Protein AF-A0A535PWT9-F1 (afdb_monomer)

Foldseek 3Di:
DDPPPDDCVQVVVQVVLVVQVWGWDWDPDVHTDIDIDGDDDPPPDD

pLDDT: mean 86.6, std 14.2, range [54.16, 97.56]

Solvent-accessible surface area (backbone atoms only — not comparable to full-atom values): 3099 Å² total; per-residue (Å²): 140,83,82,75,80,77,68,63,64,65,60,50,51,40,52,52,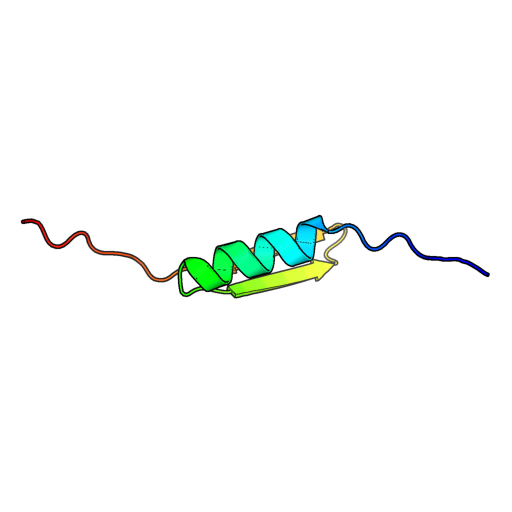30,43,75,59,69,24,44,63,49,77,48,81,74,100,47,88,46,76,48,75,52,65,66,83,78,76,76,76,84,124

Structure (mmCIF, N/CA/C/O backbone):
data_AF-A0A535PWT9-F1
#
_entry.id   AF-A0A535PWT9-F1
#
loop_
_atom_site.group_PDB
_atom_site.id
_atom_site.type_symbol
_atom_site.label_atom_id
_atom_site.label_alt_id
_atom_site.label_comp_id
_atom_site.label_asym_id
_atom_site.label_entity_id
_atom_site.label_seq_id
_atom_site.pdbx_PDB_ins_code
_atom_site.Cartn_x
_atom_site.Cartn_y
_atom_site.Cartn_z
_atom_site.occupancy
_atom_site.B_iso_or_equiv
_atom_site.auth_seq_id
_atom_site.auth_comp_id
_atom_site.auth_asym_id
_atom_site.auth_atom_id
_atom_site.pdbx_PDB_model_num
ATOM 1 N N . PRO A 1 1 ? 17.923 -18.660 -21.405 1.00 57.19 1 PRO A N 1
ATOM 2 C CA . PRO A 1 1 ? 17.212 -19.020 -20.159 1.00 57.19 1 PRO A CA 1
ATOM 3 C C . PRO A 1 1 ? 17.421 -17.934 -19.092 1.00 57.19 1 PRO A C 1
ATOM 5 O O . PRO A 1 1 ? 18.386 -17.989 -18.339 1.00 57.19 1 PRO A O 1
ATOM 8 N N . ASP A 1 2 ? 16.526 -16.944 -19.044 1.00 54.84 2 ASP A N 1
ATOM 9 C CA . ASP A 1 2 ? 16.586 -15.852 -18.066 1.00 54.84 2 ASP A CA 1
ATOM 10 C C . ASP A 1 2 ? 15.558 -16.072 -16.962 1.00 54.84 2 ASP A C 1
ATOM 12 O O . ASP A 1 2 ? 14.379 -15.725 -17.070 1.00 54.84 2 ASP A O 1
ATOM 16 N N . ARG A 1 3 ? 16.009 -16.660 -15.854 1.00 60.12 3 ARG A N 1
ATOM 17 C CA . ARG A 1 3 ? 15.221 -16.720 -14.623 1.00 60.12 3 ARG A CA 1
ATOM 18 C C . ARG A 1 3 ? 15.183 -15.312 -14.028 1.00 60.12 3 ARG A C 1
ATOM 20 O O . ARG A 1 3 ? 15.965 -14.994 -13.136 1.00 60.12 3 ARG A O 1
ATOM 27 N N . LYS A 1 4 ? 14.268 -14.468 -14.526 1.00 66.19 4 LYS A N 1
ATOM 28 C CA . LYS A 1 4 ? 13.901 -13.181 -13.912 1.00 66.19 4 LYS A CA 1
ATOM 29 C C . LYS A 1 4 ? 13.704 -13.426 -12.416 1.00 66.19 4 LYS A C 1
ATOM 31 O O . LYS A 1 4 ? 12.756 -14.105 -12.011 1.00 66.19 4 LYS A O 1
ATOM 36 N N . ARG A 1 5 ? 14.626 -12.928 -11.587 1.00 63.91 5 ARG A N 1
ATOM 37 C CA . ARG A 1 5 ? 14.484 -12.976 -10.130 1.00 63.91 5 ARG A CA 1
ATOM 38 C C . ARG A 1 5 ? 13.268 -12.124 -9.785 1.00 63.91 5 ARG A C 1
ATOM 40 O O . ARG A 1 5 ? 13.325 -10.901 -9.828 1.00 63.91 5 ARG A O 1
ATOM 47 N N . ARG A 1 6 ? 12.138 -12.772 -9.504 1.00 74.56 6 ARG A N 1
ATOM 48 C CA . ARG A 1 6 ? 10.963 -12.099 -8.952 1.00 74.56 6 ARG A CA 1
ATOM 49 C C . ARG A 1 6 ? 11.306 -11.734 -7.514 1.00 74.56 6 ARG A C 1
ATOM 51 O O . ARG A 1 6 ? 11.467 -12.622 -6.682 1.00 74.56 6 ARG A O 1
ATOM 58 N N . GLY A 1 7 ? 11.492 -10.445 -7.247 1.00 81.00 7 GLY A N 1
ATOM 59 C CA . GLY A 1 7 ? 11.666 -9.954 -5.886 1.00 81.00 7 GLY A CA 1
ATOM 60 C C . GLY A 1 7 ? 10.399 -10.218 -5.074 1.00 81.00 7 GLY A C 1
ATOM 61 O O . GLY A 1 7 ? 9.292 -9.966 -5.546 1.00 81.00 7 GLY A O 1
ATOM 62 N N . PHE A 1 8 ? 10.551 -10.712 -3.847 1.00 88.75 8 PHE A N 1
ATOM 63 C CA . PHE A 1 8 ? 9.419 -10.976 -2.952 1.00 88.75 8 PHE A CA 1
ATOM 64 C C . PHE A 1 8 ? 8.761 -9.698 -2.409 1.00 88.75 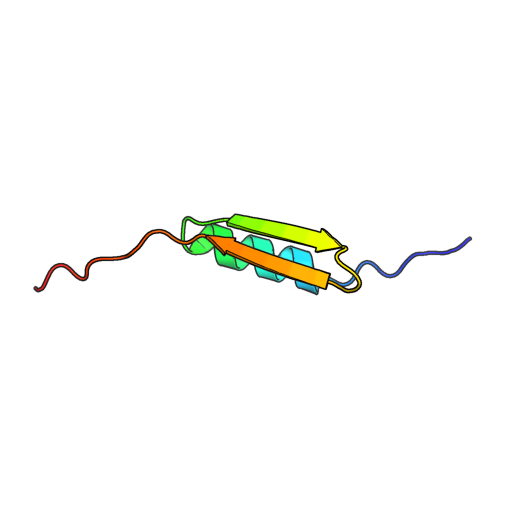8 PHE A C 1
ATOM 66 O O . PHE A 1 8 ? 7.663 -9.767 -1.863 1.00 88.75 8 PHE A O 1
ATOM 73 N N . GLY A 1 9 ? 9.393 -8.532 -2.587 1.00 90.56 9 GLY A N 1
ATOM 74 C CA . GLY A 1 9 ? 8.945 -7.258 -2.021 1.00 90.56 9 GLY A CA 1
ATOM 75 C C . GLY A 1 9 ? 7.485 -6.924 -2.331 1.00 90.56 9 GLY A C 1
ATOM 76 O O . GLY A 1 9 ? 6.714 -6.674 -1.412 1.00 90.56 9 GLY A O 1
ATOM 77 N N . LEU A 1 10 ? 7.058 -7.010 -3.596 1.00 90.81 10 LEU A N 1
ATOM 78 C CA . LEU A 1 10 ? 5.672 -6.685 -3.958 1.00 90.81 10 LEU A CA 1
ATOM 79 C C . LEU A 1 10 ? 4.660 -7.690 -3.385 1.00 90.81 10 LEU A C 1
ATOM 81 O O . LEU A 1 10 ? 3.569 -7.304 -2.968 1.00 90.81 10 LEU A O 1
ATOM 85 N N . ALA A 1 11 ? 5.026 -8.972 -3.321 1.00 92.19 11 ALA A N 1
ATOM 86 C CA . ALA A 1 11 ? 4.173 -9.987 -2.710 1.00 92.19 11 ALA A CA 1
ATOM 87 C C . ALA A 1 11 ? 3.973 -9.711 -1.211 1.00 92.19 11 ALA A C 1
ATOM 89 O O . ALA A 1 11 ? 2.850 -9.795 -0.713 1.00 92.19 11 ALA A O 1
ATOM 90 N N . LEU A 1 12 ? 5.040 -9.311 -0.513 1.00 95.19 12 LEU A N 1
ATOM 91 C CA . LEU A 1 12 ? 4.988 -8.941 0.900 1.00 95.19 12 LEU A CA 1
ATOM 92 C C . LEU A 1 12 ? 4.151 -7.679 1.130 1.00 95.19 12 LEU A C 1
ATOM 94 O O . LEU A 1 12 ? 3.273 -7.695 1.990 1.00 95.19 12 LEU A O 1
ATOM 98 N N . VAL A 1 13 ? 4.353 -6.624 0.334 1.00 95.00 13 VAL A N 1
ATOM 99 C CA . VAL A 1 13 ? 3.555 -5.388 0.429 1.00 95.00 13 VAL A CA 1
ATOM 100 C C . VAL A 1 13 ? 2.070 -5.689 0.238 1.00 95.00 13 VAL A C 1
ATOM 102 O O . VAL A 1 13 ? 1.243 -5.250 1.037 1.00 95.00 13 VAL A O 1
ATOM 105 N N . ARG A 1 14 ? 1.720 -6.504 -0.766 1.00 95.31 14 ARG A N 1
ATOM 106 C CA . ARG A 1 14 ? 0.327 -6.896 -1.002 1.00 95.31 14 ARG A CA 1
ATOM 107 C C . ARG A 1 14 ? -0.251 -7.718 0.142 1.00 95.31 14 ARG A C 1
ATOM 109 O O . ARG A 1 14 ? -1.395 -7.497 0.533 1.00 95.31 14 ARG A O 1
ATOM 116 N N . GLN A 1 15 ? 0.526 -8.648 0.693 1.00 96.88 15 GLN A N 1
ATOM 117 C CA . GLN A 1 15 ? 0.106 -9.429 1.852 1.00 96.88 15 GLN A CA 1
ATOM 118 C C . GLN A 1 15 ? -0.181 -8.526 3.057 1.00 96.88 15 GLN A C 1
ATOM 120 O O . GLN A 1 15 ? -1.209 -8.696 3.709 1.00 96.88 15 GLN A O 1
ATOM 125 N N . VAL A 1 16 ? 0.701 -7.567 3.347 1.00 96.81 16 VAL A N 1
ATOM 126 C CA . VAL A 1 16 ? 0.528 -6.624 4.459 1.00 96.81 16 VAL A CA 1
ATOM 127 C C . VAL A 1 16 ? -0.708 -5.756 4.234 1.00 96.81 16 VAL A C 1
ATOM 129 O O . VAL A 1 16 ? -1.590 -5.749 5.087 1.00 96.81 16 VAL A O 1
ATOM 132 N N . ALA A 1 17 ? -0.842 -5.107 3.074 1.00 97.06 17 ALA A N 1
ATOM 133 C CA . ALA A 1 17 ? -1.999 -4.262 2.768 1.00 97.06 17 ALA A CA 1
ATOM 134 C C . ALA A 1 17 ? -3.329 -5.013 2.964 1.00 97.06 17 ALA A C 1
ATOM 136 O O . ALA A 1 17 ? -4.228 -4.519 3.645 1.00 97.06 17 ALA A O 1
ATOM 137 N N . ARG A 1 18 ? -3.410 -6.258 2.474 1.00 96.81 18 ARG A N 1
ATOM 138 C CA . ARG A 1 18 ? -4.585 -7.124 2.648 1.00 96.81 18 ARG A CA 1
ATOM 139 C C . ARG A 1 18 ? -4.861 -7.488 4.103 1.00 96.81 18 ARG A C 1
ATOM 141 O O . ARG A 1 18 ? -6.016 -7.465 4.514 1.00 96.81 18 ARG A O 1
ATOM 148 N N . ARG A 1 19 ? -3.829 -7.777 4.905 1.00 96.94 19 ARG A N 1
ATOM 149 C CA . ARG A 1 19 ? -3.989 -8.027 6.353 1.00 96.94 19 ARG A CA 1
ATOM 150 C C . ARG A 1 19 ? -4.581 -6.824 7.090 1.00 96.94 19 ARG A C 1
ATOM 152 O O . ARG A 1 19 ? -5.276 -7.003 8.084 1.00 96.94 19 ARG A O 1
ATOM 159 N N . HIS A 1 20 ? -4.346 -5.613 6.591 1.00 95.56 20 HIS A N 1
ATOM 160 C CA . HIS A 1 20 ? -4.938 -4.384 7.120 1.00 95.56 20 HIS A CA 1
ATOM 161 C C . HIS A 1 20 ? -6.307 -4.038 6.503 1.00 95.56 20 HIS A C 1
ATOM 163 O O . HIS A 1 20 ? -6.846 -2.976 6.800 1.00 95.56 20 HIS A O 1
ATOM 169 N N . GLY A 1 21 ? -6.900 -4.924 5.692 1.00 96.62 21 GLY A N 1
ATOM 170 C CA . GLY A 1 21 ? -8.198 -4.705 5.040 1.00 96.62 21 GLY A CA 1
ATOM 171 C C . GLY A 1 21 ? -8.130 -3.810 3.800 1.00 96.62 21 GLY A C 1
ATOM 172 O O . GLY A 1 21 ? -9.155 -3.315 3.342 1.00 96.62 21 GLY A O 1
ATOM 173 N N . GLY A 1 22 ? -6.928 -3.569 3.279 1.00 96.69 22 GLY A N 1
ATOM 174 C CA . GLY A 1 22 ? -6.684 -2.755 2.098 1.00 96.69 22 GLY A CA 1
ATOM 175 C C . GLY A 1 22 ? -6.141 -3.539 0.905 1.00 96.69 22 GLY A C 1
ATOM 176 O O . GLY A 1 22 ? -6.135 -4.769 0.885 1.00 96.69 22 GLY A O 1
ATOM 177 N N . ASP A 1 23 ? -5.640 -2.817 -0.094 1.00 97.56 23 ASP A N 1
ATOM 178 C CA . ASP A 1 23 ? -4.892 -3.393 -1.221 1.00 97.56 23 ASP A CA 1
ATOM 179 C C . ASP A 1 23 ? -3.824 -2.405 -1.711 1.00 97.56 23 ASP A C 1
ATOM 181 O O . ASP A 1 23 ? -3.792 -1.238 -1.306 1.00 97.56 23 ASP A O 1
ATOM 185 N N . VAL A 1 24 ? -2.944 -2.896 -2.582 1.00 97.00 24 VAL A N 1
ATOM 186 C CA . VAL A 1 24 ? -1.890 -2.113 -3.230 1.00 97.00 24 VAL A CA 1
ATOM 187 C C . VAL A 1 24 ? -2.022 -2.188 -4.749 1.00 97.00 24 VAL A C 1
ATOM 189 O O . VAL A 1 24 ? -2.209 -3.269 -5.311 1.00 97.00 24 VAL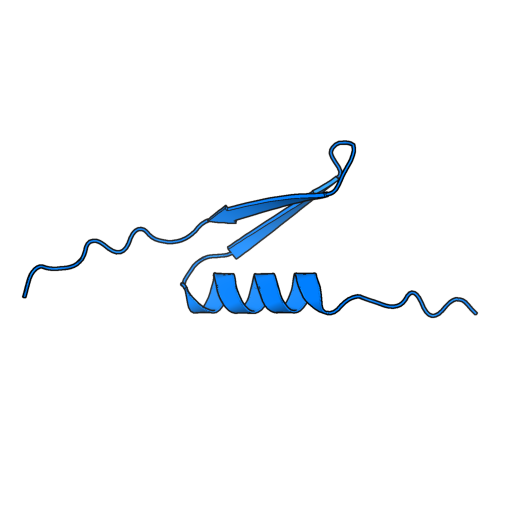 A O 1
ATOM 192 N N . THR A 1 25 ? -1.872 -1.048 -5.417 1.00 96.44 25 THR A N 1
ATOM 193 C CA . THR A 1 25 ? -1.720 -0.944 -6.873 1.00 96.44 25 THR A CA 1
ATOM 194 C C . THR A 1 25 ? -0.335 -0.417 -7.213 1.00 96.44 25 THR A C 1
ATOM 196 O O . THR A 1 25 ? 0.243 0.363 -6.456 1.00 96.44 25 THR A O 1
ATOM 199 N N . VAL A 1 26 ? 0.209 -0.857 -8.347 1.00 94.38 26 VAL A N 1
ATOM 200 C CA . VAL A 1 26 ? 1.519 -0.418 -8.835 1.00 94.38 26 VAL A CA 1
ATOM 201 C C . VAL A 1 26 ? 1.396 -0.038 -10.294 1.00 94.38 26 VAL A C 1
ATOM 203 O O . VAL A 1 26 ? 0.857 -0.814 -11.083 1.00 94.38 26 VAL A O 1
ATOM 206 N N . VAL A 1 27 ? 1.918 1.132 -10.638 1.00 95.50 27 VAL A N 1
ATOM 207 C CA . VAL A 1 27 ? 2.006 1.625 -12.014 1.00 95.50 27 VAL A CA 1
ATOM 208 C C 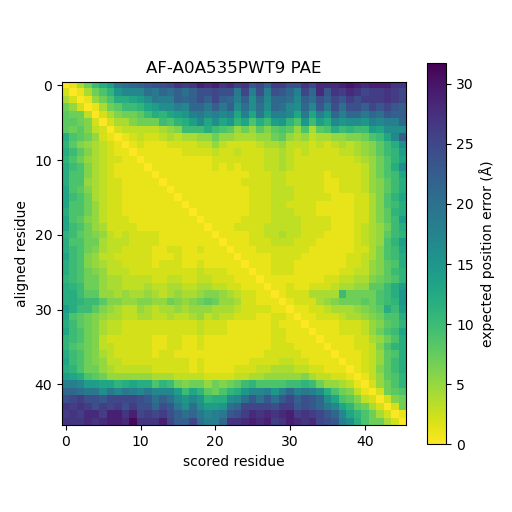. VAL A 1 27 ? 3.443 2.046 -12.315 1.00 95.50 27 VAL A C 1
ATOM 210 O O . VAL A 1 27 ? 4.208 2.371 -11.402 1.00 95.50 27 VAL A O 1
ATOM 213 N N . ASN A 1 28 ? 3.831 1.975 -13.588 1.00 93.88 28 ASN A N 1
ATOM 214 C CA . ASN A 1 28 ? 5.121 2.475 -14.047 1.00 93.88 28 ASN A CA 1
ATOM 215 C C . ASN A 1 28 ? 4.924 3.884 -14.613 1.00 93.88 28 ASN A C 1
ATOM 217 O O . ASN A 1 28 ? 4.363 4.027 -15.691 1.00 93.88 28 ASN A O 1
ATOM 221 N N . GLU A 1 29 ? 5.384 4.889 -13.877 1.00 92.75 29 GLU A N 1
ATOM 222 C CA . GLU A 1 29 ? 5.261 6.313 -14.213 1.00 92.75 29 GLU A CA 1
ATOM 223 C C . GLU 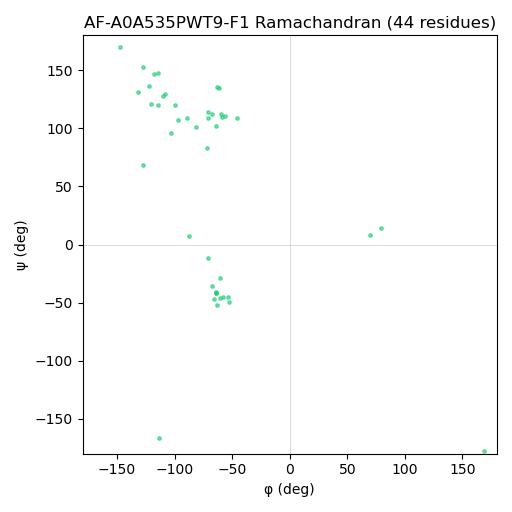A 1 29 ? 6.662 6.942 -14.144 1.00 92.75 29 GLU A C 1
ATOM 225 O O . GLU A 1 29 ? 7.005 7.646 -13.198 1.00 92.75 29 GLU A O 1
ATOM 230 N N . GLY A 1 30 ? 7.547 6.557 -15.074 1.00 94.19 30 GLY A N 1
ATOM 231 C CA . GLY A 1 30 ? 8.973 6.939 -15.043 1.00 94.19 30 GLY A CA 1
ATOM 232 C C . GLY A 1 30 ? 9.780 6.272 -13.916 1.00 94.19 30 GLY A C 1
ATOM 233 O O . GLY A 1 30 ? 10.937 6.605 -13.670 1.00 94.19 30 GLY A O 1
ATOM 234 N N . GLY A 1 31 ? 9.162 5.316 -13.230 1.00 90.44 31 GLY A N 1
ATOM 235 C CA . GLY A 1 31 ? 9.632 4.662 -12.018 1.00 90.44 31 GLY A CA 1
ATOM 236 C C . GLY A 1 31 ? 8.499 3.835 -11.414 1.00 90.44 31 GLY A C 1
ATOM 237 O O . GLY A 1 31 ? 7.413 3.742 -11.987 1.00 90.44 31 GLY A O 1
ATOM 238 N N . ALA A 1 32 ? 8.732 3.203 -10.266 1.00 91.38 32 ALA A N 1
ATOM 239 C CA . ALA A 1 32 ? 7.703 2.405 -9.606 1.00 91.38 32 ALA A CA 1
ATOM 240 C C . ALA A 1 32 ? 6.868 3.277 -8.652 1.00 91.38 32 ALA A C 1
ATOM 242 O O . ALA A 1 32 ? 7.358 3.675 -7.595 1.00 91.38 32 ALA A O 1
ATOM 243 N N . LEU A 1 33 ? 5.608 3.543 -9.009 1.00 94.75 33 LEU A N 1
ATOM 244 C CA . LEU A 1 33 ? 4.647 4.235 -8.149 1.00 94.75 33 LEU A CA 1
ATOM 245 C C . LEU A 1 33 ? 3.731 3.213 -7.474 1.00 94.75 33 LEU A C 1
ATOM 247 O O . LEU A 1 33 ? 3.015 2.466 -8.142 1.00 94.75 33 LEU A O 1
ATOM 251 N N . PHE A 1 34 ? 3.745 3.195 -6.142 1.00 94.44 34 PHE A N 1
ATOM 252 C CA . PHE A 1 34 ? 2.929 2.305 -5.321 1.00 94.44 34 PHE A CA 1
ATOM 253 C C . PHE A 1 34 ? 1.834 3.112 -4.629 1.00 94.44 34 PHE A C 1
ATOM 255 O O . PHE A 1 34 ? 2.118 4.101 -3.957 1.00 94.44 34 PHE A O 1
ATOM 262 N N . THR A 1 35 ? 0.590 2.657 -4.730 1.00 96.81 35 THR A N 1
ATOM 263 C CA . THR A 1 35 ? -0.545 3.267 -4.033 1.00 96.81 35 THR A CA 1
ATOM 264 C C . THR A 1 35 ? -1.185 2.229 -3.133 1.00 96.81 35 THR A C 1
ATOM 266 O O .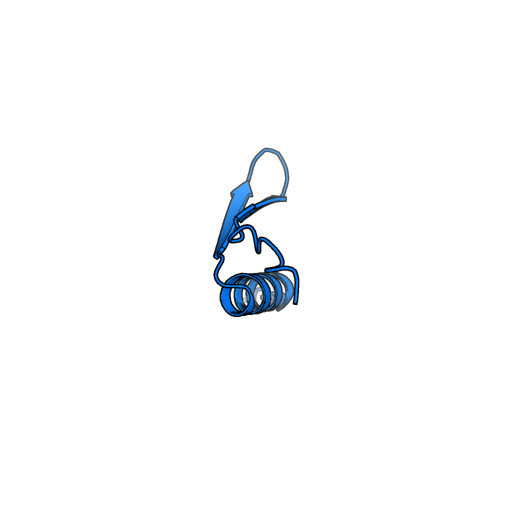 THR A 1 35 ? -1.631 1.183 -3.601 1.00 96.81 35 THR A O 1
ATOM 269 N N . VAL A 1 36 ? -1.229 2.511 -1.832 1.00 97.19 36 VAL A N 1
ATOM 270 C CA . VAL A 1 36 ? -1.860 1.644 -0.832 1.00 97.19 36 VAL A CA 1
ATOM 271 C C . VAL A 1 36 ? -3.124 2.325 -0.331 1.00 97.19 36 VAL A C 1
ATOM 273 O O . VAL A 1 36 ? -3.077 3.474 0.101 1.00 97.19 36 VAL A O 1
ATOM 276 N N . ARG A 1 37 ? -4.252 1.611 -0.357 1.00 96.94 37 ARG A N 1
ATOM 277 C CA . ARG A 1 37 ? -5.517 2.090 0.210 1.00 96.94 37 ARG A CA 1
ATOM 278 C C . ARG A 1 37 ? -5.904 1.213 1.386 1.00 96.94 37 ARG A C 1
ATOM 280 O O . ARG A 1 37 ? -6.100 0.016 1.200 1.00 96.94 37 ARG A O 1
ATOM 287 N N . LEU A 1 38 ? -6.020 1.811 2.568 1.00 96.25 38 LEU A N 1
ATOM 288 C CA . LEU A 1 38 ? -6.384 1.137 3.815 1.00 96.25 38 LEU A CA 1
ATOM 289 C C . LEU A 1 38 ? -7.701 1.710 4.363 1.00 96.25 38 LEU A C 1
ATOM 291 O O . LEU A 1 38 ? -7.944 2.908 4.204 1.00 96.25 38 LEU A O 1
ATOM 295 N N . PRO A 1 39 ? -8.540 0.898 5.027 1.00 94.94 39 PRO A N 1
ATOM 296 C CA . PRO A 1 39 ? -9.659 1.405 5.811 1.00 94.94 39 PRO A CA 1
ATOM 297 C C . PRO A 1 39 ? -9.158 2.305 6.945 1.00 94.94 39 PRO A C 1
ATOM 299 O O . PRO A 1 39 ? -8.224 1.942 7.666 1.00 94.94 39 PRO A O 1
ATOM 302 N N . LEU A 1 40 ? -9.801 3.457 7.140 1.00 92.88 40 LEU A N 1
ATOM 303 C CA . LEU A 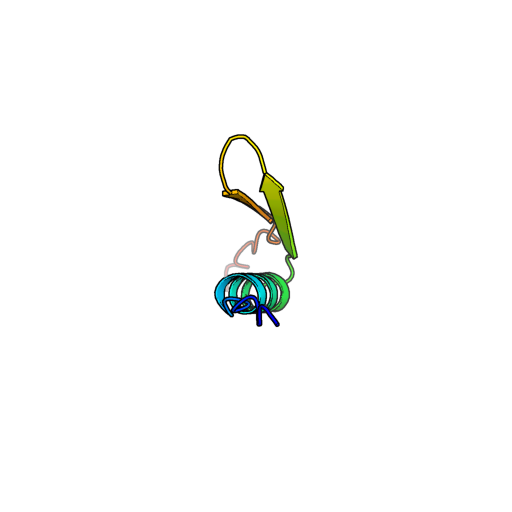1 40 ? -9.543 4.294 8.305 1.00 92.88 40 LEU A CA 1
ATOM 304 C C . LEU A 1 40 ? -10.116 3.590 9.539 1.00 92.88 40 LEU A C 1
ATOM 306 O O . LEU A 1 40 ? -11.328 3.416 9.655 1.00 92.88 40 LEU A O 1
ATOM 310 N N . ARG A 1 41 ? -9.255 3.170 10.467 1.00 83.69 41 ARG A N 1
ATOM 311 C CA . ARG A 1 41 ? -9.712 2.701 11.776 1.00 83.69 41 ARG A CA 1
ATOM 312 C C . ARG A 1 41 ? -9.958 3.923 12.647 1.00 83.69 41 ARG A C 1
ATOM 314 O O . ARG A 1 41 ? -9.013 4.506 13.167 1.00 83.69 41 ARG A O 1
ATOM 321 N N . VAL A 1 42 ? -11.221 4.306 12.796 1.00 75.38 42 VAL A N 1
ATOM 322 C CA . VAL A 1 42 ? -11.614 5.168 13.910 1.00 75.38 42 VAL A CA 1
ATOM 323 C C . VAL A 1 42 ? -11.424 4.313 15.155 1.00 75.38 42 VAL A C 1
ATOM 325 O O . VAL A 1 42 ? -12.087 3.287 15.300 1.00 75.38 42 VAL A O 1
ATOM 328 N N . ALA A 1 43 ? -10.460 4.664 16.003 1.00 66.81 43 ALA A N 1
ATOM 329 C CA . ALA A 1 43 ? -10.394 4.064 17.323 1.00 66.81 43 ALA A CA 1
ATOM 330 C C . ALA A 1 43 ? -11.725 4.390 18.008 1.00 66.81 43 ALA A C 1
ATOM 332 O O . ALA A 1 43 ? -11.997 5.555 18.296 1.00 66.81 43 ALA A O 1
ATOM 333 N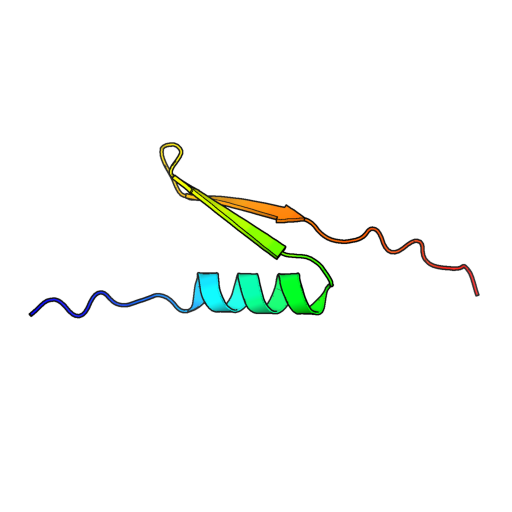 N . ALA A 1 44 ? -12.580 3.385 18.209 1.00 61.56 44 ALA A N 1
ATOM 334 C CA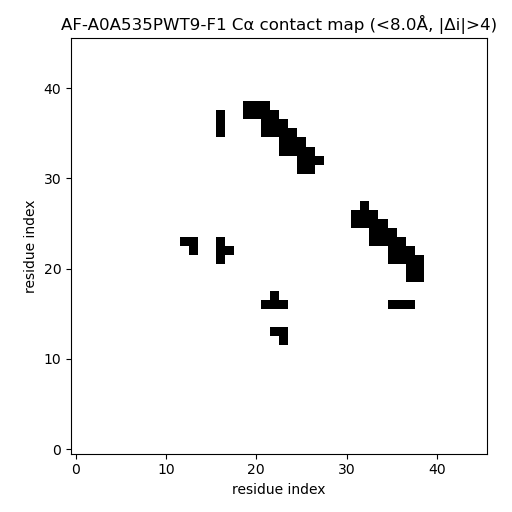 . ALA A 1 44 ? -13.629 3.521 19.200 1.00 61.56 44 ALA A CA 1
ATOM 335 C C . ALA A 1 44 ? -12.892 3.763 20.518 1.00 61.56 44 ALA A C 1
ATOM 337 O O . ALA A 1 44 ? -12.118 2.909 20.953 1.00 61.56 44 ALA A O 1
ATOM 338 N N . GLN A 1 45 ? -13.040 4.967 21.067 1.00 54.16 45 GLN A N 1
ATOM 339 C CA . GLN A 1 45 ? -12.608 5.268 22.421 1.00 54.16 45 GLN A CA 1
ATOM 340 C C . GLN A 1 45 ? -13.324 4.257 23.322 1.00 54.16 45 GLN A C 1
ATOM 342 O O . GLN A 1 45 ? -14.553 4.269 23.393 1.00 54.16 45 GLN A O 1
ATOM 347 N N . GLN A 1 46 ? -12.562 3.324 23.890 1.00 55.22 46 GLN A N 1
ATOM 348 C CA . GLN A 1 46 ? -12.994 2.553 25.049 1.00 55.22 46 GLN A CA 1
ATOM 349 C C . GLN A 1 46 ? -12.602 3.336 26.293 1.00 55.22 46 GLN A C 1
ATOM 351 O O . GLN A 1 46 ? -11.453 3.836 26.311 1.00 55.22 46 GLN A O 1
#

Radius of gyration: 15.06 Å; Cα contacts (8 Å, |Δi|>4): 36; chains: 1; bounding box: 31×26×45 Å

Secondary structure (DSSP, 8-state):
-------SHHHHHHHHHHHTT-EEEEEESSSEEEEEE---------

Nearest PDB structures (foldseek):
  1vr6-assembly1_C  TM=5.616E-01  e=2.548E+00  Thermotoga maritima
  4grs-assembly1_C  TM=5.601E-01  e=3.336E+00  Thermotoga maritima MSB8

Sequence (46 aa):
PDRKRRGFGLALVRQVARRHGGDVTVVNEGGALFTVRLPLRVAAQQ

Mean predicted aligned error: 7.23 Å